Protein AF-A0A7R9TFV7-F1 (afdb_monomer_lite)

Foldseek 3Di:
DDDPQDFFAWEFEDAPPDPGTDTFTFGPPQAQVSVQVRCCVVCVVVVCCCVPVNPPKGKFKDQPVVRDGDDNPDGRDHHHHYIYIDID

pLDDT: mean 88.33, std 9.97, range [42.19, 95.5]

Secondary structure (DSSP, 8-state):
----PPPPEEEEEEETT-SSPEEEEEPSS--HHHHHHHHHHH-HHHHHHHHHTSTT--EEEE-TTT-PBPPTTPPPPPTT-EEEEEE-

Sequence (88 aa):
MGDIVPAPVKLRFKFASEDAHVVVPVPPPATPANAIAAVLSARADVTTMLRETYPGLALELCDPATGRPFPAETPAFADDAEVHGVLT

Radius of gyration: 13.38 Å; chains: 1; bounding box: 28×25×44 Å

Organism: Micromonas pusilla (NCBI:txid38833)

Structure (mmCIF, N/CA/C/O backbone):
data_AF-A0A7R9TFV7-F1
#
_entry.id   AF-A0A7R9TFV7-F1
#
loop_
_atom_site.group_PDB
_atom_site.id
_atom_site.type_symbol
_atom_site.label_atom_id
_atom_site.label_alt_id
_atom_site.label_comp_id
_atom_site.label_asym_id
_atom_site.label_entity_id
_atom_site.label_seq_id
_atom_site.pdbx_PDB_ins_code
_atom_site.Cartn_x
_atom_site.Cartn_y
_atom_site.Cartn_z
_atom_site.occupancy
_atom_site.B_iso_or_equiv
_atom_site.auth_seq_id
_atom_site.auth_comp_id
_atom_site.auth_asym_id
_atom_site.auth_atom_id
_atom_site.pdbx_PDB_model_num
ATOM 1 N N . MET A 1 1 ? 8.229 13.396 -31.949 1.00 42.19 1 MET A N 1
ATOM 2 C CA . MET A 1 1 ? 8.985 12.630 -30.942 1.00 42.19 1 MET A CA 1
ATOM 3 C C . MET A 1 1 ? 7.983 12.339 -29.842 1.00 42.19 1 MET A C 1
ATOM 5 O O . MET A 1 1 ? 7.613 13.259 -29.131 1.00 42.19 1 MET A O 1
ATOM 9 N N . GLY A 1 2 ? 7.359 11.161 -29.871 1.00 46.81 2 GLY A N 1
ATOM 10 C CA . GLY A 1 2 ? 6.388 10.793 -28.845 1.00 46.81 2 GLY A CA 1
ATOM 11 C C . GLY A 1 2 ? 7.170 10.363 -27.619 1.00 46.81 2 GLY A C 1
ATOM 12 O O . GLY A 1 2 ? 7.891 9.372 -27.705 1.00 46.81 2 GLY A O 1
ATOM 13 N N . ASP A 1 3 ? 7.088 11.133 -26.539 1.00 51.56 3 ASP A N 1
ATOM 14 C CA . ASP A 1 3 ? 7.532 10.686 -25.223 1.00 51.56 3 ASP A CA 1
ATOM 15 C C . ASP A 1 3 ? 6.827 9.357 -24.943 1.00 51.56 3 ASP A C 1
ATOM 17 O O . ASP A 1 3 ? 5.598 9.301 -24.851 1.00 51.56 3 ASP A O 1
ATOM 21 N N . ILE A 1 4 ? 7.589 8.263 -24.906 1.00 57.62 4 ILE A N 1
ATOM 22 C CA . ILE A 1 4 ? 7.068 6.967 -24.482 1.00 57.62 4 ILE A CA 1
ATOM 23 C C . ILE A 1 4 ? 6.874 7.109 -22.978 1.00 57.62 4 ILE A C 1
ATOM 25 O O . ILE A 1 4 ? 7.782 6.830 -22.198 1.00 57.62 4 ILE A O 1
ATOM 29 N N . VAL A 1 5 ? 5.710 7.618 -22.573 1.00 59.22 5 VAL A N 1
ATOM 30 C CA . VAL A 1 5 ? 5.314 7.607 -21.169 1.00 59.22 5 VAL A CA 1
ATOM 31 C C . VAL A 1 5 ? 5.301 6.136 -20.763 1.00 59.22 5 VAL A C 1
ATOM 33 O O . VAL A 1 5 ? 4.601 5.348 -21.411 1.00 59.22 5 VAL A O 1
ATOM 36 N N . PRO A 1 6 ? 6.097 5.723 -19.762 1.00 68.56 6 PRO A N 1
ATOM 37 C CA . PRO A 1 6 ? 6.102 4.330 -19.360 1.00 68.56 6 PRO A CA 1
ATOM 38 C C . PRO A 1 6 ? 4.682 3.931 -18.938 1.00 68.56 6 PRO A C 1
ATOM 40 O O . PRO A 1 6 ? 3.926 4.738 -18.389 1.00 68.56 6 PRO A O 1
ATOM 43 N N . ALA A 1 7 ? 4.275 2.704 -19.250 1.00 80.12 7 ALA A N 1
ATOM 44 C CA . ALA A 1 7 ? 2.954 2.238 -18.852 1.00 80.12 7 ALA A CA 1
ATOM 45 C C . ALA A 1 7 ? 2.854 2.206 -17.312 1.00 80.12 7 ALA A C 1
ATOM 47 O O . ALA A 1 7 ? 3.858 1.926 -16.650 1.00 80.12 7 ALA A O 1
ATOM 48 N N . PRO A 1 8 ? 1.672 2.480 -16.727 1.00 86.50 8 PRO A N 1
ATOM 49 C CA . PRO A 1 8 ? 1.452 2.273 -15.303 1.00 86.50 8 PRO A CA 1
ATOM 50 C C . PRO A 1 8 ? 1.773 0.832 -14.899 1.00 86.50 8 PRO A C 1
ATOM 52 O O . PRO A 1 8 ? 1.407 -0.108 -15.605 1.00 86.50 8 PRO A O 1
ATOM 55 N N . VAL A 1 9 ? 2.419 0.682 -13.748 1.00 92.62 9 VAL A N 1
ATOM 56 C CA . VAL A 1 9 ? 2.717 -0.608 -13.120 1.00 92.62 9 VAL A CA 1
ATOM 57 C C . VAL A 1 9 ? 1.506 -1.061 -12.314 1.00 92.62 9 VAL A C 1
ATOM 59 O O . VAL A 1 9 ? 0.887 -0.259 -11.619 1.00 92.62 9 VAL A O 1
ATOM 62 N N . LYS A 1 10 ? 1.154 -2.342 -12.382 1.00 94.00 10 LYS A N 1
ATOM 63 C CA . LYS A 1 10 ? 0.097 -2.937 -11.561 1.00 94.00 10 LYS A CA 1
ATOM 64 C C . LYS A 1 10 ? 0.698 -3.468 -10.269 1.00 94.00 10 LYS A C 1
ATOM 66 O O . LYS A 1 10 ? 1.487 -4.399 -10.306 1.00 94.00 10 LYS A O 1
ATOM 71 N N . LEU A 1 11 ? 0.308 -2.915 -9.128 1.00 94.88 11 LEU A N 1
ATOM 72 C CA . LEU A 1 11 ? 0.673 -3.454 -7.819 1.00 94.88 11 LEU A CA 1
ATOM 73 C C . LEU A 1 11 ? -0.441 -4.315 -7.250 1.00 94.88 11 LEU A C 1
ATOM 75 O O . LEU A 1 11 ? -1.615 -3.963 -7.350 1.00 94.88 11 LEU A O 1
ATOM 79 N N . ARG A 1 12 ? -0.072 -5.413 -6.596 1.00 95.50 12 ARG A N 1
ATOM 80 C CA . ARG A 1 12 ? -0.988 -6.239 -5.810 1.00 95.50 12 ARG A CA 1
ATOM 81 C C . ARG A 1 12 ? -0.909 -5.799 -4.361 1.00 95.50 12 ARG A C 1
ATOM 83 O O . ARG A 1 12 ? 0.050 -6.100 -3.660 1.00 95.50 12 ARG A O 1
ATOM 90 N N . PHE A 1 13 ? -1.924 -5.065 -3.934 1.00 95.25 13 PHE A N 1
ATOM 91 C CA . PHE A 1 13 ? -2.022 -4.497 -2.599 1.00 95.25 13 PHE A CA 1
ATOM 92 C C . PHE A 1 13 ? -3.058 -5.246 -1.764 1.00 95.25 13 PHE A C 1
ATOM 94 O O . PHE A 1 13 ? -4.157 -5.523 -2.245 1.00 95.25 13 PHE A O 1
ATOM 101 N N . LYS A 1 14 ? -2.744 -5.502 -0.496 1.00 94.56 14 LYS A N 1
ATOM 102 C CA . LYS A 1 14 ? -3.730 -5.873 0.526 1.00 94.56 14 LYS A CA 1
ATOM 103 C C . LYS A 1 14 ? -3.262 -5.482 1.919 1.00 94.56 14 LYS A C 1
ATOM 105 O O . LYS A 1 14 ? -2.064 -5.338 2.149 1.00 94.56 14 LYS A O 1
ATOM 110 N N . PHE A 1 15 ? -4.174 -5.381 2.874 1.00 91.56 15 PHE A N 1
ATOM 111 C CA . PHE A 1 15 ? -3.808 -5.433 4.289 1.00 91.56 15 PHE A CA 1
ATOM 112 C C . PHE A 1 15 ? -3.553 -6.879 4.723 1.00 91.56 15 PHE A C 1
ATOM 114 O O . PHE A 1 15 ? -4.102 -7.821 4.155 1.00 91.56 15 PHE A O 1
ATOM 121 N N . ALA A 1 16 ? -2.748 -7.071 5.770 1.00 85.25 16 ALA A N 1
ATOM 122 C CA . ALA A 1 16 ? -2.459 -8.408 6.300 1.00 85.25 16 ALA A CA 1
ATOM 123 C C . ALA A 1 16 ? -3.721 -9.170 6.760 1.00 85.25 16 ALA A C 1
ATOM 125 O O . ALA A 1 16 ? -3.731 -10.397 6.754 1.00 85.25 16 ALA A O 1
ATOM 126 N N . SER A 1 17 ? -4.777 -8.446 7.144 1.00 85.88 17 SER A N 1
ATOM 127 C CA . SER A 1 17 ? -6.075 -9.004 7.533 1.00 85.88 17 SER A CA 1
ATOM 128 C C . SER A 1 17 ? -6.993 -9.3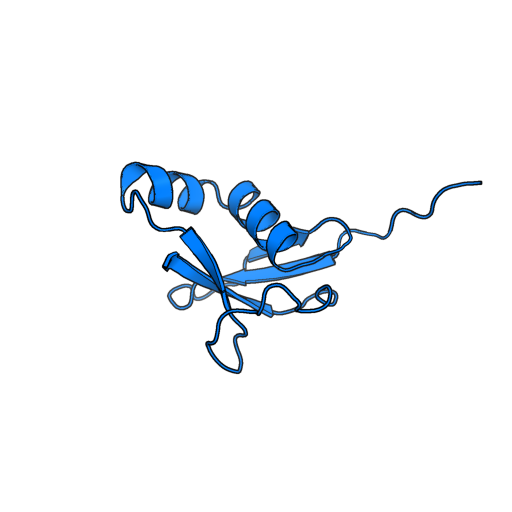45 6.354 1.00 85.88 17 SER A C 1
ATOM 130 O O . SER A 1 17 ? -8.072 -9.880 6.580 1.00 85.88 17 SER A O 1
ATOM 132 N N . GLU A 1 18 ? -6.624 -8.989 5.121 1.00 89.69 18 GLU A N 1
ATOM 133 C CA . GLU A 1 18 ? -7.431 -9.237 3.926 1.00 89.69 18 GLU A CA 1
ATOM 134 C C . GLU A 1 18 ? -7.003 -10.536 3.224 1.00 89.69 18 GLU A C 1
ATOM 136 O O . GLU A 1 18 ? -5.815 -10.819 3.033 1.00 89.69 18 GLU A O 1
ATOM 141 N N . ASP A 1 19 ? -7.989 -11.314 2.777 1.00 89.00 19 ASP A N 1
ATOM 142 C CA . ASP A 1 19 ? -7.750 -12.570 2.057 1.00 89.00 19 ASP A CA 1
ATOM 143 C C . ASP A 1 19 ? -7.353 -12.345 0.587 1.00 89.00 19 ASP A C 1
ATOM 145 O O . ASP A 1 19 ? -6.628 -13.152 0.001 1.00 89.00 19 ASP A O 1
ATOM 149 N N . ALA A 1 20 ? -7.801 -11.239 -0.016 1.00 91.69 20 ALA A N 1
ATOM 150 C CA . ALA A 1 20 ? -7.645 -10.958 -1.441 1.00 91.69 20 ALA A CA 1
ATOM 151 C C . ALA A 1 20 ? -6.802 -9.705 -1.709 1.00 91.69 20 ALA A C 1
ATOM 153 O O . ALA A 1 20 ? -6.904 -8.706 -1.002 1.00 91.69 20 ALA A O 1
ATOM 154 N N . HIS A 1 21 ? -6.012 -9.753 -2.785 1.00 91.75 21 HIS A N 1
ATOM 155 C CA . HIS A 1 21 ? -5.303 -8.587 -3.306 1.00 91.75 21 HIS A CA 1
ATOM 156 C C . HIS A 1 21 ? -6.208 -7.741 -4.196 1.00 91.75 21 HIS A C 1
ATOM 158 O O . HIS A 1 21 ? -6.937 -8.255 -5.046 1.00 91.75 21 HIS A O 1
ATOM 164 N N . VAL A 1 22 ? -6.080 -6.429 -4.053 1.00 93.75 22 VAL A N 1
ATOM 165 C CA . VAL A 1 22 ? -6.574 -5.442 -5.006 1.00 93.75 22 VAL A CA 1
ATOM 166 C C . VAL A 1 22 ? -5.435 -5.075 -5.948 1.00 93.75 22 VAL A C 1
ATOM 168 O O . VAL A 1 22 ? -4.296 -4.884 -5.524 1.00 93.75 22 VAL A O 1
ATOM 171 N N . VAL A 1 23 ? -5.742 -4.964 -7.238 1.00 95.44 23 VAL A N 1
ATOM 172 C CA . VAL A 1 23 ? -4.777 -4.497 -8.236 1.00 95.44 23 VAL A CA 1
ATOM 173 C C . VAL A 1 23 ? -4.861 -2.978 -8.341 1.00 95.44 23 VAL A C 1
ATOM 175 O O . VAL A 1 23 ? -5.905 -2.437 -8.703 1.00 95.44 23 VAL A O 1
ATOM 178 N N . VAL A 1 24 ? -3.759 -2.297 -8.040 1.00 94.94 24 VAL A N 1
ATOM 179 C CA . VAL A 1 24 ? -3.656 -0.836 -8.034 1.00 94.94 24 VAL A CA 1
ATOM 180 C C . VAL A 1 24 ? -2.717 -0.388 -9.156 1.00 94.94 24 VAL A C 1
ATOM 182 O O . VAL A 1 24 ? -1.538 -0.742 -9.135 1.00 94.94 24 VAL A O 1
ATOM 185 N N . PRO A 1 25 ? -3.197 0.385 -10.147 1.00 94.44 25 PRO A N 1
ATOM 186 C CA . PRO A 1 25 ? -2.331 0.968 -11.160 1.00 94.44 25 PRO A CA 1
ATOM 187 C C . PRO A 1 25 ? -1.545 2.146 -10.571 1.00 94.44 25 PRO A C 1
ATOM 189 O O . PRO A 1 25 ? -2.130 3.109 -10.076 1.00 94.44 25 PRO A O 1
ATOM 192 N N . VAL A 1 26 ? -0.219 2.089 -10.660 1.00 93.19 26 VAL A N 1
ATOM 193 C CA . VAL A 1 26 ? 0.699 3.123 -10.177 1.00 93.19 26 VAL A CA 1
ATOM 194 C C . VAL A 1 26 ? 1.389 3.789 -11.366 1.00 93.19 26 VAL A C 1
ATOM 196 O O . VAL A 1 26 ? 2.013 3.099 -12.180 1.00 93.19 26 VAL A O 1
ATOM 199 N N . PRO A 1 27 ? 1.295 5.122 -11.505 1.00 89.12 27 PRO A N 1
ATOM 200 C CA . PRO A 1 27 ? 1.972 5.827 -12.580 1.00 89.12 27 PRO A CA 1
ATOM 201 C C . PRO A 1 27 ? 3.500 5.759 -12.403 1.00 89.12 27 PRO A C 1
ATOM 203 O O . PRO A 1 27 ? 3.994 5.743 -11.272 1.00 89.12 27 PRO A O 1
ATOM 206 N N . PRO A 1 28 ? 4.276 5.757 -13.498 1.00 85.44 28 PRO A N 1
ATOM 207 C CA . PRO A 1 28 ? 5.725 5.832 -13.404 1.00 85.44 28 PRO A CA 1
ATOM 208 C C . PRO A 1 28 ? 6.184 7.203 -12.871 1.00 85.44 28 PRO A C 1
ATOM 210 O O . PRO A 1 28 ? 5.636 8.226 -13.285 1.00 85.44 28 PRO A O 1
ATOM 213 N N . PRO A 1 29 ? 7.233 7.252 -12.030 1.00 87.88 29 PRO A N 1
ATOM 214 C CA . PRO A 1 29 ? 7.941 6.106 -11.462 1.00 87.88 29 PRO A CA 1
ATOM 215 C C . PRO A 1 29 ? 7.131 5.454 -10.328 1.00 87.88 29 PRO A C 1
ATOM 217 O O . PRO A 1 29 ? 6.640 6.148 -9.440 1.00 87.88 29 PRO A O 1
ATOM 220 N N . ALA A 1 30 ? 7.027 4.121 -10.327 1.00 91.19 30 ALA A N 1
ATOM 221 C CA . ALA A 1 30 ? 6.255 3.358 -9.340 1.00 91.19 30 ALA A CA 1
ATOM 222 C C . ALA A 1 30 ? 6.988 3.224 -7.988 1.00 91.19 30 ALA A C 1
ATOM 224 O O . ALA A 1 30 ? 7.272 2.126 -7.522 1.00 91.19 30 ALA A O 1
ATOM 225 N N . THR A 1 31 ? 7.363 4.348 -7.381 1.00 92.12 31 THR A N 1
ATOM 226 C CA . THR A 1 31 ? 8.033 4.408 -6.073 1.00 92.12 31 THR A CA 1
ATOM 227 C C . THR A 1 31 ? 7.058 4.108 -4.927 1.00 92.12 31 THR A C 1
ATOM 229 O O . THR A 1 31 ? 5.845 4.246 -5.120 1.00 92.12 31 THR A O 1
ATOM 232 N N . PRO A 1 32 ? 7.541 3.782 -3.709 1.00 91.94 32 PRO A N 1
ATOM 233 C CA . PRO A 1 32 ? 6.676 3.613 -2.538 1.00 91.94 32 PRO A CA 1
ATOM 234 C C . PRO A 1 32 ? 5.730 4.792 -2.293 1.00 91.94 32 PRO A C 1
ATOM 236 O O . PRO A 1 32 ? 4.540 4.585 -2.083 1.00 91.94 32 PRO A O 1
ATOM 239 N N . ALA A 1 33 ? 6.216 6.032 -2.406 1.00 90.56 33 ALA A N 1
ATOM 240 C CA . ALA A 1 33 ? 5.387 7.223 -2.212 1.00 90.56 33 ALA A CA 1
ATOM 241 C C . ALA A 1 33 ? 4.244 7.323 -3.242 1.00 90.56 33 ALA A C 1
ATOM 243 O O . ALA A 1 33 ? 3.093 7.569 -2.876 1.00 90.56 33 ALA A O 1
ATOM 244 N N . ASN A 1 34 ? 4.539 7.075 -4.523 1.00 92.19 34 ASN A N 1
ATOM 245 C CA . ASN A 1 34 ? 3.526 7.091 -5.581 1.00 92.19 34 ASN A CA 1
ATOM 246 C C . ASN A 1 34 ? 2.548 5.917 -5.450 1.00 92.19 34 ASN A C 1
ATOM 248 O O . ASN A 1 34 ? 1.357 6.078 -5.713 1.00 92.19 34 ASN A O 1
ATOM 252 N N . ALA A 1 35 ? 3.028 4.757 -5.001 1.00 93.69 35 ALA A N 1
ATOM 253 C CA . ALA A 1 35 ? 2.194 3.601 -4.710 1.00 93.69 35 ALA A CA 1
ATOM 254 C C . ALA A 1 35 ? 1.230 3.870 -3.545 1.00 93.69 35 ALA A C 1
ATOM 256 O O . ALA A 1 35 ? 0.049 3.565 -3.673 1.00 93.69 35 ALA A O 1
ATOM 257 N N . ILE A 1 36 ? 1.680 4.508 -2.456 1.00 93.75 36 ILE A N 1
ATOM 258 C CA . ILE A 1 36 ? 0.813 4.915 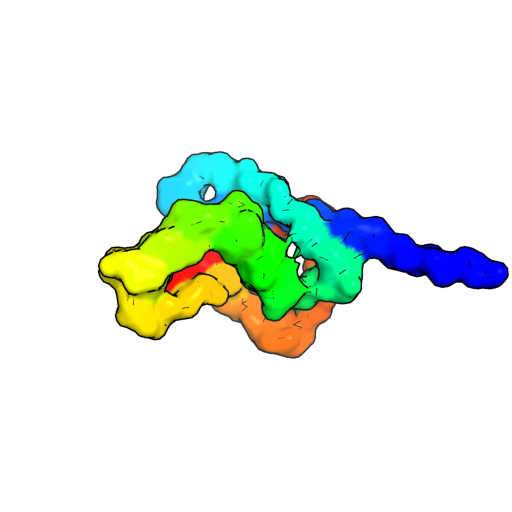-1.335 1.00 93.75 36 ILE A CA 1
ATOM 259 C C . ILE A 1 36 ? -0.287 5.856 -1.833 1.00 93.75 36 ILE A C 1
ATOM 261 O O . ILE A 1 36 ? -1.465 5.620 -1.572 1.00 93.75 36 ILE A O 1
ATOM 265 N N . ALA A 1 37 ? 0.072 6.891 -2.598 1.00 93.00 37 ALA A N 1
ATOM 266 C CA . ALA A 1 37 ? -0.903 7.829 -3.154 1.00 93.00 37 ALA A CA 1
ATOM 267 C C . ALA A 1 37 ? -1.922 7.135 -4.081 1.00 93.00 37 ALA A C 1
ATOM 269 O O . ALA A 1 37 ? -3.122 7.420 -4.016 1.00 93.00 37 ALA A O 1
ATOM 270 N N . ALA A 1 38 ? -1.463 6.193 -4.911 1.00 94.25 38 ALA A N 1
ATOM 271 C CA . ALA A 1 38 ? -2.326 5.395 -5.777 1.00 94.25 38 ALA A CA 1
ATOM 272 C C . ALA A 1 38 ? -3.260 4.476 -4.972 1.00 94.25 38 ALA A C 1
ATOM 274 O O . ALA A 1 38 ? -4.449 4.403 -5.278 1.00 94.25 38 ALA A O 1
ATOM 275 N N . VAL A 1 39 ? -2.762 3.835 -3.908 1.00 94.00 39 VAL A N 1
ATOM 276 C CA . VAL A 1 39 ? -3.574 3.005 -3.005 1.00 94.00 39 VAL A CA 1
ATOM 277 C C . VAL A 1 39 ? -4.632 3.852 -2.307 1.00 94.00 39 VAL A C 1
ATOM 279 O O . VAL A 1 39 ? -5.800 3.488 -2.356 1.00 94.00 39 VAL A O 1
ATOM 282 N N . LEU A 1 40 ? -4.273 5.000 -1.725 1.00 93.00 40 LEU A N 1
ATOM 283 C CA . LEU A 1 40 ? -5.232 5.897 -1.063 1.00 93.00 40 LEU A CA 1
ATOM 284 C C . LEU A 1 40 ? -6.313 6.409 -2.027 1.00 93.00 40 LEU A C 1
ATOM 286 O O . LEU A 1 40 ? -7.467 6.575 -1.633 1.00 93.00 40 LEU A O 1
ATOM 290 N N . SER A 1 41 ? -5.956 6.604 -3.300 1.00 92.25 41 SER A N 1
ATOM 291 C CA . SER A 1 41 ? -6.903 6.981 -4.355 1.00 92.25 41 SER A CA 1
ATOM 292 C C . SER A 1 41 ? -7.818 5.820 -4.765 1.00 92.25 41 SER A C 1
ATOM 294 O O . SER A 1 41 ? -8.991 6.037 -5.056 1.00 92.25 41 SER A O 1
ATOM 296 N N . ALA A 1 42 ? -7.301 4.588 -4.786 1.00 91.69 42 ALA A N 1
ATOM 297 C CA . ALA A 1 42 ? -8.062 3.385 -5.129 1.00 91.69 42 ALA A CA 1
ATOM 298 C C . ALA A 1 42 ? -8.924 2.860 -3.963 1.00 91.69 42 ALA A C 1
ATOM 300 O O . ALA A 1 42 ? -9.936 2.199 -4.188 1.00 91.69 42 ALA A O 1
ATOM 301 N N . ARG A 1 43 ? -8.527 3.150 -2.720 1.00 91.12 43 ARG A N 1
ATOM 302 C CA . ARG A 1 43 ? -9.125 2.660 -1.472 1.00 91.12 43 ARG A CA 1
ATOM 303 C C . ARG A 1 43 ? -9.699 3.822 -0.664 1.00 91.12 43 ARG A C 1
ATOM 305 O O . ARG A 1 43 ? -9.138 4.263 0.340 1.00 91.12 43 ARG A O 1
ATOM 312 N N . ALA A 1 44 ? -10.845 4.331 -1.116 1.00 90.88 44 ALA A N 1
ATOM 313 C CA . ALA A 1 44 ? -11.565 5.399 -0.420 1.00 90.88 44 ALA A CA 1
ATOM 314 C C . ALA A 1 44 ? -11.954 5.002 1.016 1.00 90.88 44 ALA A C 1
ATOM 316 O O . ALA A 1 44 ? -11.988 5.851 1.902 1.00 90.88 44 ALA A O 1
ATOM 317 N N . ASP A 1 45 ? -12.189 3.711 1.257 1.00 91.06 45 ASP A N 1
ATOM 318 C CA . ASP A 1 45 ? -12.408 3.129 2.581 1.00 91.06 45 ASP A CA 1
ATOM 319 C C . ASP A 1 45 ? -11.225 3.377 3.527 1.00 91.06 45 ASP A C 1
ATOM 321 O O . ASP A 1 45 ? -11.433 3.807 4.659 1.00 91.06 45 ASP A O 1
ATOM 325 N N . VAL A 1 46 ? -9.987 3.205 3.051 1.00 90.94 46 VAL A N 1
ATOM 326 C CA . VAL A 1 46 ? -8.770 3.465 3.838 1.00 90.94 46 VAL A CA 1
ATOM 327 C C . VAL A 1 46 ? -8.634 4.947 4.151 1.00 90.94 46 VAL A C 1
ATOM 329 O O . VAL A 1 46 ? -8.363 5.316 5.291 1.00 90.94 46 VAL A O 1
ATOM 332 N N . THR A 1 47 ? -8.872 5.805 3.160 1.00 90.25 47 THR A N 1
ATOM 333 C CA . THR A 1 47 ? -8.825 7.260 3.348 1.00 90.25 47 THR A CA 1
ATOM 334 C C . THR A 1 47 ? -9.858 7.725 4.381 1.00 90.25 47 THR A C 1
ATOM 336 O O . THR A 1 47 ? -9.531 8.509 5.274 1.00 90.25 47 THR A O 1
ATOM 339 N N . THR A 1 48 ? -11.090 7.215 4.313 1.00 92.19 48 THR A N 1
ATOM 340 C CA . THR A 1 48 ? -12.136 7.503 5.306 1.00 92.19 48 THR A CA 1
ATOM 341 C C . THR A 1 48 ? -11.752 6.970 6.682 1.00 92.19 48 THR A C 1
ATOM 343 O O . THR A 1 48 ? -11.845 7.696 7.668 1.00 92.19 48 THR A O 1
ATOM 346 N N . MET A 1 49 ? -11.246 5.740 6.760 1.00 90.06 49 MET A N 1
ATOM 347 C CA . MET A 1 49 ? -10.811 5.121 8.010 1.00 90.06 49 MET A CA 1
ATOM 348 C C . MET A 1 49 ? -9.689 5.923 8.694 1.00 90.06 49 MET A C 1
ATOM 350 O O . MET A 1 49 ? -9.783 6.185 9.893 1.00 90.06 49 MET A O 1
ATOM 354 N N . LEU A 1 50 ? -8.675 6.375 7.948 1.00 92.00 50 LEU A N 1
ATOM 355 C CA . LEU A 1 50 ? -7.601 7.241 8.456 1.00 92.00 50 LEU A CA 1
ATOM 356 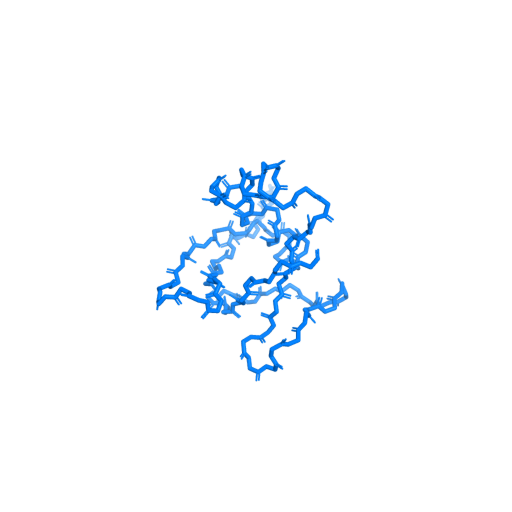C C . LEU A 1 50 ? -8.123 8.596 8.952 1.00 92.00 50 LEU A C 1
ATOM 358 O O . LEU A 1 50 ? -7.603 9.157 9.913 1.00 92.00 50 LEU A O 1
ATOM 362 N N . ARG A 1 51 ? -9.162 9.138 8.312 1.00 91.06 51 ARG A N 1
ATOM 363 C CA . ARG A 1 51 ? -9.735 10.434 8.690 1.00 91.06 51 ARG A CA 1
ATOM 364 C C . ARG A 1 51 ? -10.665 10.348 9.900 1.00 91.06 51 ARG A C 1
ATOM 366 O O . ARG A 1 51 ? -10.665 11.259 10.723 1.00 91.06 51 ARG A O 1
ATOM 373 N N . GLU A 1 52 ? -11.490 9.309 9.969 1.00 93.25 52 GLU A N 1
ATOM 374 C CA . GLU A 1 52 ? -12.608 9.224 10.916 1.00 93.25 52 GLU A CA 1
ATOM 375 C C . GLU A 1 52 ? -12.321 8.307 12.103 1.00 93.25 52 GLU A C 1
ATOM 377 O O . GLU A 1 52 ? -12.694 8.627 13.228 1.00 93.25 52 GLU A O 1
ATOM 382 N N . THR A 1 53 ? -11.666 7.169 11.865 1.00 90.69 53 THR A N 1
ATOM 383 C CA . THR A 1 53 ? -11.464 6.130 12.890 1.00 90.69 53 THR A CA 1
ATOM 384 C C . THR A 1 53 ? -10.079 6.211 13.519 1.00 90.69 53 THR A C 1
ATOM 386 O O . THR A 1 53 ? -9.945 6.067 14.732 1.00 90.69 53 THR A O 1
ATOM 389 N N . TYR A 1 54 ? -9.053 6.479 12.710 1.00 89.12 54 TYR A N 1
ATOM 390 C CA . TYR A 1 54 ? -7.659 6.512 13.150 1.00 89.12 54 TYR A CA 1
ATOM 391 C C . TYR A 1 54 ? -6.964 7.837 12.805 1.00 89.12 54 TYR A C 1
ATOM 393 O O . TYR A 1 54 ? -5.960 7.839 12.086 1.00 89.12 54 TYR A O 1
ATOM 401 N N . PRO A 1 55 ? -7.476 8.977 13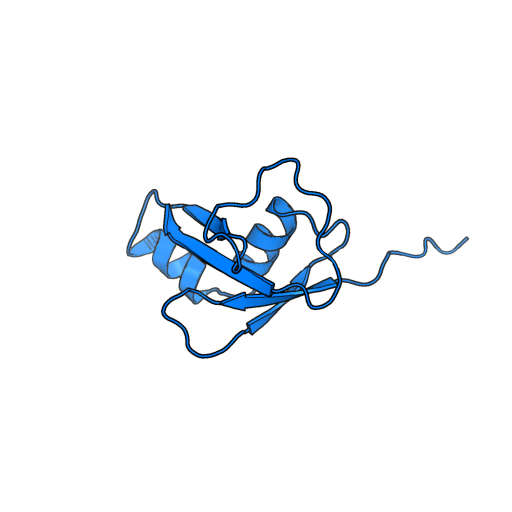.311 1.00 85.88 55 PRO A N 1
ATOM 402 C CA . PRO A 1 55 ? -6.881 10.275 13.033 1.00 85.88 55 PRO A CA 1
ATOM 403 C C . PRO A 1 55 ? -5.443 10.326 13.558 1.00 85.88 55 PRO A C 1
ATOM 405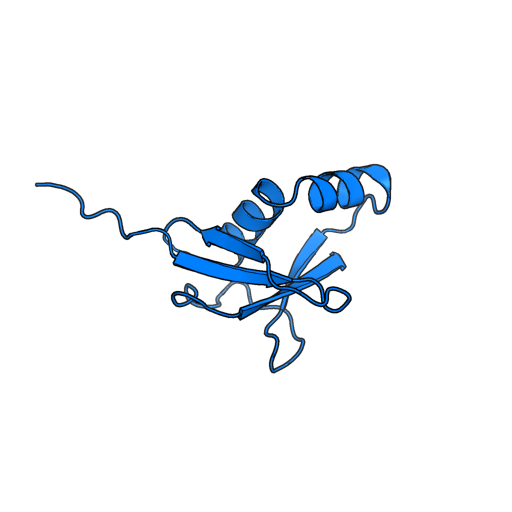 O O . PRO A 1 55 ? -5.191 10.108 14.743 1.00 85.88 55 PRO A O 1
ATOM 408 N N . GLY A 1 56 ? -4.506 10.642 12.665 1.00 87.25 56 GLY A N 1
ATOM 409 C CA . GLY A 1 56 ? -3.079 10.742 12.979 1.00 87.25 56 GLY A CA 1
ATOM 410 C C . GLY A 1 56 ? -2.249 9.516 12.603 1.00 87.25 56 GLY A C 1
ATOM 411 O O . GLY A 1 56 ? -1.028 9.622 12.665 1.00 87.25 56 GLY A O 1
ATOM 412 N N . LEU A 1 57 ? -2.873 8.411 12.171 1.00 90.38 57 LEU A N 1
ATOM 413 C CA . LEU A 1 57 ? -2.138 7.322 11.526 1.00 90.38 57 LEU A CA 1
ATOM 414 C C . LEU A 1 57 ? -1.862 7.638 10.050 1.00 90.38 57 LEU A C 1
ATOM 416 O O . LEU A 1 57 ? -2.582 8.413 9.409 1.00 90.38 57 LEU A O 1
ATOM 420 N N . ALA A 1 58 ? -0.837 6.999 9.502 1.00 90.31 58 ALA A N 1
ATOM 421 C CA . ALA A 1 58 ? -0.491 7.014 8.088 1.00 90.31 58 ALA A CA 1
ATOM 422 C C . ALA A 1 58 ? -0.527 5.598 7.499 1.00 90.31 58 ALA A C 1
ATOM 424 O O . ALA A 1 58 ? -0.398 4.605 8.211 1.00 90.31 58 ALA A O 1
ATOM 425 N N . LEU A 1 59 ? -0.710 5.510 6.180 1.00 92.25 59 LEU A N 1
ATOM 426 C CA . LEU A 1 59 ? -0.540 4.263 5.441 1.00 92.25 59 LEU A CA 1
ATOM 427 C C . LEU A 1 59 ? 0.932 4.107 5.046 1.00 92.25 59 LEU A C 1
ATOM 429 O O . LEU A 1 59 ? 1.456 4.938 4.304 1.00 92.25 59 LEU A O 1
ATOM 433 N N . GLU A 1 60 ? 1.553 3.007 5.461 1.00 93.31 60 GLU A N 1
ATOM 434 C CA . GLU A 1 60 ? 2.851 2.556 4.959 1.00 93.31 60 GLU A CA 1
ATOM 435 C C . GLU A 1 60 ? 2.704 1.275 4.126 1.00 93.31 60 GLU A C 1
ATOM 437 O O . GLU A 1 60 ? 1.759 0.497 4.293 1.00 93.31 60 GLU A O 1
ATOM 442 N N . LEU A 1 61 ? 3.652 1.058 3.210 1.00 93.44 61 LEU A N 1
ATOM 443 C CA . LEU A 1 61 ? 3.760 -0.174 2.430 1.00 93.44 61 LEU A CA 1
ATOM 444 C C . LEU A 1 61 ? 4.907 -1.021 2.962 1.00 93.44 61 LEU A C 1
ATOM 446 O O . LEU A 1 61 ? 6.027 -0.533 3.106 1.00 93.44 61 LEU A O 1
ATOM 450 N N . CYS A 1 62 ? 4.637 -2.301 3.170 1.00 93.62 62 CYS A N 1
ATOM 451 C CA . CYS A 1 62 ? 5.583 -3.296 3.638 1.00 93.62 62 CYS A CA 1
ATOM 452 C C . CYS A 1 62 ? 5.847 -4.360 2.578 1.00 93.62 62 CYS A C 1
ATOM 454 O O . CYS A 1 62 ? 4.954 -4.752 1.820 1.00 93.62 62 CYS A O 1
ATOM 456 N N . ASP A 1 63 ? 7.070 -4.875 2.593 1.00 91.25 63 ASP A N 1
ATOM 457 C CA . ASP A 1 63 ? 7.443 -6.069 1.846 1.00 91.25 63 ASP A CA 1
ATOM 458 C C . ASP A 1 63 ? 6.749 -7.291 2.477 1.00 91.25 63 ASP A C 1
ATOM 460 O O . ASP A 1 63 ? 6.944 -7.549 3.671 1.00 91.25 63 ASP A O 1
ATOM 464 N N . PRO A 1 64 ? 5.945 -8.060 1.719 1.00 87.38 64 PRO A N 1
ATOM 465 C CA . PRO A 1 64 ? 5.245 -9.229 2.244 1.00 87.38 64 PRO A CA 1
ATOM 466 C C . PRO A 1 64 ? 6.195 -10.323 2.749 1.00 87.38 64 PRO A C 1
ATOM 468 O O . PRO A 1 64 ? 5.819 -11.079 3.644 1.00 87.38 64 PRO A O 1
ATOM 471 N N . ALA A 1 65 ? 7.420 -10.408 2.219 1.00 87.44 65 ALA A N 1
ATOM 472 C CA . ALA A 1 65 ? 8.396 -11.418 2.615 1.00 87.44 65 ALA A CA 1
ATOM 473 C C . ALA A 1 65 ? 9.047 -11.105 3.968 1.00 87.44 65 ALA A C 1
ATOM 475 O O . ALA A 1 65 ? 9.327 -12.015 4.749 1.00 87.44 65 ALA A O 1
ATOM 476 N N . THR A 1 66 ? 9.299 -9.826 4.254 1.00 87.19 66 THR A N 1
ATOM 477 C CA . THR A 1 66 ? 9.994 -9.405 5.483 1.00 87.19 66 THR A CA 1
ATOM 478 C C . THR A 1 66 ? 9.062 -8.813 6.536 1.00 87.19 66 THR A C 1
ATOM 480 O O . THR A 1 66 ? 9.448 -8.712 7.702 1.00 87.19 66 THR A O 1
ATOM 483 N N . GLY A 1 67 ? 7.851 -8.409 6.145 1.00 86.44 67 GLY A N 1
ATOM 484 C CA . GLY A 1 67 ? 6.898 -7.684 6.984 1.00 86.44 67 GLY A CA 1
ATOM 485 C C . GLY A 1 67 ? 7.368 -6.282 7.376 1.00 86.44 67 GLY A C 1
ATOM 486 O O . GLY A 1 67 ? 6.785 -5.679 8.274 1.00 86.44 67 GLY A O 1
ATOM 487 N N . ARG A 1 68 ? 8.440 -5.772 6.755 1.00 89.81 68 ARG A N 1
ATOM 488 C CA . ARG A 1 68 ? 9.039 -4.476 7.088 1.00 89.81 68 ARG A CA 1
ATOM 489 C C . ARG A 1 68 ? 8.605 -3.398 6.097 1.00 89.81 68 ARG A C 1
ATOM 491 O O . ARG A 1 68 ? 8.466 -3.718 4.914 1.00 89.81 68 ARG A O 1
ATOM 498 N N . PRO A 1 69 ? 8.458 -2.137 6.544 1.00 90.62 69 PRO A N 1
ATOM 499 C CA . PRO A 1 69 ? 8.189 -1.019 5.651 1.00 90.62 69 PRO A CA 1
ATOM 500 C C . PRO A 1 69 ? 9.265 -0.878 4.575 1.00 90.62 69 PRO A C 1
ATOM 502 O O . PRO A 1 69 ? 10.458 -1.054 4.849 1.00 90.62 69 PRO A O 1
ATOM 505 N N . PHE A 1 70 ? 8.849 -0.536 3.358 1.00 90.62 70 PHE A N 1
ATOM 506 C CA . PHE A 1 70 ? 9.769 -0.179 2.288 1.00 90.62 70 PHE A CA 1
ATOM 507 C C . PHE A 1 70 ? 10.482 1.134 2.635 1.00 90.62 70 PHE A C 1
ATOM 509 O O . PHE A 1 70 ? 9.818 2.146 2.867 1.00 90.62 70 PHE A O 1
ATOM 516 N N . PRO A 1 71 ? 11.827 1.166 2.630 1.00 87.62 71 PRO A N 1
ATOM 517 C CA . PRO A 1 71 ? 12.571 2.412 2.765 1.00 87.62 71 PRO A CA 1
ATOM 518 C C . PRO A 1 71 ? 12.159 3.438 1.702 1.00 87.62 71 PRO A C 1
ATOM 520 O O . PRO A 1 71 ? 11.844 3.070 0.569 1.00 87.62 71 PRO A O 1
ATOM 523 N N . ALA A 1 72 ? 12.249 4.730 2.018 1.00 79.38 72 ALA A N 1
ATOM 524 C CA . ALA A 1 72 ? 11.954 5.800 1.058 1.00 79.38 72 ALA A CA 1
ATOM 525 C C . ALA A 1 72 ? 12.828 5.733 -0.213 1.00 79.38 72 ALA A C 1
ATOM 527 O O . ALA A 1 72 ? 12.391 6.132 -1.288 1.00 79.38 72 ALA A O 1
ATOM 528 N N . GLU A 1 73 ? 14.042 5.188 -0.092 1.00 85.25 73 GLU A N 1
ATOM 529 C CA . GLU A 1 73 ? 14.999 5.005 -1.191 1.00 85.25 73 GLU A CA 1
ATOM 530 C C . GLU A 1 73 ? 14.795 3.694 -1.968 1.00 85.25 73 GLU A C 1
ATOM 532 O O . GLU A 1 73 ? 15.610 3.346 -2.824 1.00 85.25 73 GLU A O 1
ATOM 537 N N . THR A 1 74 ? 13.724 2.945 -1.681 1.00 87.50 74 THR A N 1
ATOM 538 C CA . THR A 1 74 ? 13.412 1.724 -2.431 1.00 87.50 74 THR A CA 1
ATOM 539 C C . THR A 1 74 ? 13.233 2.074 -3.910 1.00 87.50 74 THR A C 1
ATOM 541 O O . THR A 1 74 ? 12.509 3.027 -4.230 1.00 87.50 74 THR A O 1
ATOM 544 N N . PRO A 1 75 ? 13.865 1.319 -4.828 1.00 88.44 75 PRO A N 1
ATOM 545 C CA . PRO A 1 75 ? 13.659 1.508 -6.257 1.00 88.44 75 PRO A CA 1
ATOM 546 C C . PRO A 1 75 ? 12.184 1.336 -6.638 1.00 88.44 75 PRO A C 1
ATOM 548 O O . PRO A 1 75 ? 11.382 0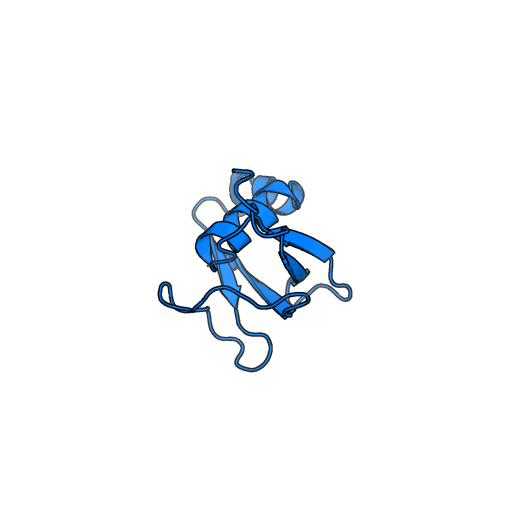.779 -5.888 1.00 88.44 75 PRO A O 1
ATOM 551 N N . ALA A 1 76 ? 11.822 1.812 -7.831 1.00 90.94 76 ALA A N 1
ATOM 552 C CA . ALA A 1 76 ? 10.470 1.630 -8.342 1.00 90.94 76 ALA A CA 1
ATOM 553 C C . ALA A 1 76 ? 10.096 0.140 -8.384 1.00 90.94 76 ALA A C 1
ATOM 555 O O . ALA A 1 76 ? 10.902 -0.705 -8.782 1.00 90.94 76 ALA A O 1
ATOM 556 N N . PHE A 1 77 ? 8.867 -0.163 -7.981 1.00 92.25 77 PHE A N 1
ATOM 557 C CA . PHE A 1 77 ? 8.343 -1.515 -8.000 1.00 92.25 77 PHE A CA 1
ATOM 558 C C . PHE A 1 77 ? 8.241 -2.059 -9.427 1.00 92.25 77 PHE A C 1
ATOM 560 O O . PHE A 1 77 ? 7.970 -1.324 -10.382 1.00 92.25 77 PHE A O 1
ATOM 567 N N . ALA A 1 78 ? 8.440 -3.370 -9.552 1.00 91.38 78 ALA A N 1
ATOM 568 C CA . ALA A 1 78 ? 8.189 -4.098 -10.787 1.00 91.38 78 ALA A CA 1
ATOM 569 C C . ALA A 1 78 ? 6.681 -4.273 -11.037 1.00 91.38 78 ALA A C 1
ATOM 571 O O . ALA A 1 78 ? 5.866 -4.155 -10.119 1.00 91.38 78 ALA A O 1
ATOM 572 N N . ASP A 1 79 ? 6.322 -4.590 -12.282 1.00 91.56 79 ASP A N 1
ATOM 573 C CA . ASP A 1 79 ? 4.950 -4.968 -12.621 1.00 91.56 79 ASP A CA 1
ATOM 574 C C . ASP A 1 79 ? 4.512 -6.226 -11.863 1.00 91.56 79 ASP A C 1
ATOM 576 O O . ASP A 1 79 ? 5.307 -7.145 -11.660 1.00 91.56 79 ASP A O 1
ATOM 580 N N . ASP A 1 80 ? 3.257 -6.234 -11.417 1.00 92.12 80 ASP A N 1
ATOM 581 C CA . ASP A 1 80 ? 2.650 -7.261 -10.563 1.00 92.12 80 ASP A CA 1
ATOM 582 C C . ASP A 1 80 ? 3.332 -7.471 -9.192 1.00 92.12 80 ASP A C 1
ATOM 584 O O . ASP A 1 80 ? 3.066 -8.474 -8.524 1.00 92.12 80 ASP A O 1
ATOM 588 N N . ALA A 1 81 ? 4.169 -6.531 -8.729 1.00 93.06 81 ALA A N 1
ATOM 589 C CA . ALA A 1 81 ? 4.784 -6.620 -7.405 1.00 93.06 81 ALA A CA 1
ATOM 590 C C . ALA A 1 81 ? 3.731 -6.644 -6.282 1.00 93.06 81 ALA A C 1
ATOM 592 O O . ALA A 1 81 ? 2.751 -5.891 -6.294 1.00 93.06 81 ALA A O 1
ATOM 593 N N . GLU A 1 82 ? 3.960 -7.514 -5.298 1.00 94.56 82 GLU A N 1
ATOM 594 C CA . GLU A 1 82 ? 3.093 -7.686 -4.132 1.00 94.56 82 GLU A CA 1
ATOM 595 C C . GLU A 1 82 ? 3.578 -6.819 -2.971 1.00 94.56 82 GLU A C 1
ATOM 597 O O . GLU A 1 82 ? 4.764 -6.807 -2.639 1.00 94.56 82 GLU A O 1
ATOM 602 N N . VAL A 1 83 ? 2.650 -6.087 -2.355 1.00 93.81 83 VAL A N 1
ATOM 603 C CA . VAL A 1 83 ? 2.916 -5.190 -1.228 1.00 93.81 83 VAL A CA 1
ATOM 604 C C . VAL A 1 83 ? 1.799 -5.298 -0.196 1.00 93.81 83 VAL A C 1
ATOM 606 O O . VAL A 1 83 ? 0.623 -5.448 -0.539 1.00 93.81 83 VAL A O 1
ATOM 609 N N . HIS A 1 84 ? 2.152 -5.189 1.082 1.00 94.94 84 HIS A N 1
ATOM 610 C CA . HIS A 1 84 ? 1.177 -5.167 2.168 1.00 94.94 84 HIS A CA 1
ATOM 611 C C . HIS A 1 84 ? 1.017 -3.763 2.746 1.00 94.94 84 HIS A C 1
ATOM 613 O O . HIS A 1 84 ? 2.000 -3.065 2.958 1.00 94.94 84 HIS A O 1
ATOM 619 N N . GLY A 1 85 ? -0.216 -3.351 3.025 1.00 92.44 85 GLY A N 1
ATOM 620 C CA . GLY A 1 85 ? -0.503 -2.120 3.755 1.00 92.44 85 GLY A CA 1
ATOM 621 C C . GLY A 1 85 ? -0.420 -2.323 5.264 1.00 92.44 85 GLY A C 1
ATOM 622 O O . GLY A 1 85 ? -0.925 -3.320 5.787 1.00 92.44 85 GLY A O 1
ATOM 623 N N . VAL A 1 86 ? 0.158 -1.351 5.965 1.00 91.44 86 VAL A N 1
ATOM 624 C CA . VAL A 1 86 ? 0.078 -1.226 7.424 1.00 91.44 86 VAL A CA 1
ATOM 625 C C . VAL A 1 86 ? -0.299 0.206 7.796 1.00 91.44 86 VAL A C 1
ATOM 627 O O . VAL A 1 86 ? 0.031 1.147 7.078 1.00 91.44 86 VAL A O 1
ATOM 630 N N . LEU A 1 87 ? -1.029 0.362 8.899 1.00 89.38 87 LEU A N 1
ATOM 631 C CA . LEU A 1 87 ? -1.337 1.667 9.476 1.00 89.38 87 LEU A CA 1
ATOM 632 C C . LEU A 1 87 ? -0.375 1.917 10.639 1.00 89.38 87 LEU A C 1
ATOM 634 O O . LEU A 1 87 ? -0.265 1.058 11.517 1.00 89.38 87 LEU A O 1
ATOM 638 N N . THR A 1 88 ? 0.305 3.060 10.633 1.00 84.88 88 THR A N 1
ATOM 639 C CA . THR A 1 88 ? 1.326 3.440 11.627 1.00 84.88 88 THR A CA 1
ATOM 640 C C . THR A 1 88 ? 1.032 4.773 12.268 1.00 84.88 88 THR A C 1
ATOM 642 O O . THR A 1 88 ? 0.551 5.656 11.522 1.00 84.88 88 THR A O 1
#